Protein AF-A0A961FP53-F1 (afdb_monomer)

Solvent-accessible surface area (backbone atoms only — not comparable to full-atom values): 5979 Å² total; per-residue (Å²): 139,85,91,67,57,73,69,57,52,49,57,68,43,88,42,53,66,44,16,29,72,71,54,65,39,71,59,45,51,49,55,35,59,78,66,69,62,80,73,82,67,78,48,57,61,40,15,55,75,72,70,46,78,36,66,48,77,75,31,43,65,48,63,78,70,67,71,88,73,85,79,67,81,73,91,85,77,79,87,71,80,82,77,81,79,79,84,83,85,133

Radius of gyration: 21.15 Å; Cα contacts (8 Å, |Δi|>4): 55; chains: 1; bounding box: 58×66×35 Å

Structure (mmCIF, N/CA/C/O backbone):
data_AF-A0A961FP53-F1
#
_entry.id   AF-A0A961FP53-F1
#
loop_
_atom_site.group_PDB
_atom_site.id
_atom_site.type_symbol
_atom_site.label_atom_id
_atom_site.label_alt_id
_atom_site.label_comp_id
_atom_site.label_asym_id
_atom_site.label_entity_id
_atom_site.label_seq_id
_atom_site.pdbx_PDB_ins_code
_atom_site.Cartn_x
_atom_site.Cartn_y
_atom_site.Cartn_z
_atom_site.occupancy
_atom_site.B_iso_or_equiv
_atom_site.auth_seq_id
_atom_site.auth_comp_id
_atom_site.auth_asym_id
_atom_site.auth_atom_id
_atom_site.pdbx_PDB_model_num
ATOM 1 N N . PRO A 1 1 ? -0.042 22.525 -0.873 1.00 76.81 1 PRO A N 1
ATOM 2 C CA . PRO A 1 1 ? 0.699 21.250 -0.699 1.00 76.81 1 PRO A CA 1
ATOM 3 C C . PRO A 1 1 ? 0.942 21.030 0.795 1.00 76.81 1 PRO A C 1
ATOM 5 O O . PRO A 1 1 ? 1.264 21.998 1.479 1.00 76.81 1 PRO A O 1
ATOM 8 N N . VAL A 1 2 ? 0.734 19.813 1.302 1.00 91.44 2 VAL A N 1
ATOM 9 C CA . VAL A 1 2 ? 1.007 19.474 2.709 1.00 91.44 2 VAL A CA 1
ATOM 10 C C . VAL A 1 2 ? 2.358 18.767 2.772 1.00 91.44 2 VAL A C 1
ATOM 12 O O . VAL A 1 2 ? 2.601 17.852 1.989 1.00 91.44 2 VAL A O 1
ATOM 15 N N . LEU A 1 3 ? 3.244 19.201 3.672 1.00 94.31 3 LEU A N 1
ATOM 16 C CA . LEU A 1 3 ? 4.524 18.536 3.908 1.00 94.31 3 LEU A CA 1
ATOM 17 C C . LEU A 1 3 ? 4.353 17.492 5.012 1.00 94.31 3 LEU A C 1
ATOM 19 O O . LEU A 1 3 ? 3.940 17.819 6.124 1.00 94.31 3 LEU A O 1
ATOM 23 N N . LEU A 1 4 ? 4.686 16.244 4.703 1.00 93.69 4 LEU A N 1
ATOM 24 C CA . LEU A 1 4 ? 4.606 15.119 5.627 1.00 93.69 4 LEU A CA 1
ATOM 25 C C . LEU A 1 4 ? 6.001 14.527 5.834 1.00 93.69 4 LEU A C 1
ATOM 27 O O . LEU A 1 4 ? 6.793 14.443 4.896 1.00 93.69 4 LEU A O 1
ATOM 31 N N . GLY A 1 5 ? 6.299 14.103 7.064 1.00 96.19 5 GLY A N 1
ATOM 32 C CA . GLY A 1 5 ? 7.503 13.319 7.347 1.00 96.19 5 GLY A CA 1
ATOM 33 C C . GLY A 1 5 ? 7.415 11.915 6.742 1.00 96.19 5 GLY A C 1
ATOM 34 O O . GLY A 1 5 ? 6.318 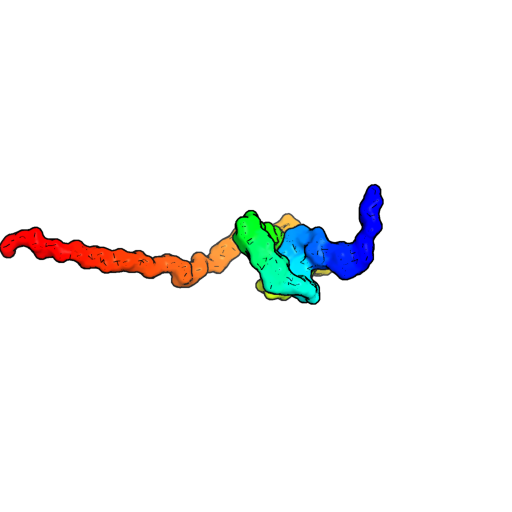11.425 6.473 1.00 96.19 5 GLY A O 1
ATOM 35 N N . ILE A 1 6 ? 8.559 11.239 6.583 1.00 95.31 6 ILE A N 1
ATOM 36 C CA . ILE A 1 6 ? 8.639 9.933 5.900 1.00 95.31 6 ILE A CA 1
ATOM 37 C C . ILE A 1 6 ? 7.705 8.876 6.502 1.00 95.31 6 ILE A C 1
ATOM 39 O O . ILE A 1 6 ? 7.054 8.143 5.762 1.00 95.31 6 ILE A O 1
ATOM 43 N N . THR A 1 7 ? 7.582 8.837 7.831 1.00 95.50 7 THR A N 1
ATOM 44 C CA . THR A 1 7 ? 6.721 7.884 8.541 1.00 95.50 7 THR A CA 1
ATOM 45 C C . THR A 1 7 ? 5.256 8.139 8.223 1.00 95.50 7 THR A C 1
ATOM 47 O O . THR A 1 7 ? 4.535 7.217 7.858 1.00 95.50 7 THR A O 1
ATOM 50 N N . LYS A 1 8 ? 4.823 9.404 8.288 1.00 93.69 8 LYS A N 1
ATOM 51 C CA . LYS A 1 8 ? 3.432 9.774 8.018 1.00 93.69 8 LYS A CA 1
ATOM 52 C C . LYS A 1 8 ? 3.078 9.569 6.545 1.00 93.69 8 LYS A C 1
ATOM 54 O O . LYS A 1 8 ? 2.064 8.953 6.251 1.00 93.69 8 LYS A O 1
ATOM 59 N N . ALA A 1 9 ? 3.961 9.974 5.633 1.00 93.56 9 ALA A N 1
ATOM 60 C CA . ALA A 1 9 ? 3.792 9.726 4.204 1.00 93.56 9 ALA A CA 1
ATOM 61 C C . ALA A 1 9 ? 3.717 8.221 3.868 1.00 93.56 9 ALA A C 1
ATOM 63 O O . ALA A 1 9 ? 2.965 7.829 2.983 1.00 93.56 9 ALA A O 1
ATOM 64 N N . SER A 1 10 ? 4.459 7.372 4.591 1.00 93.56 10 SER A N 1
ATOM 65 C CA . SER A 1 10 ? 4.447 5.912 4.391 1.00 93.56 10 SER A CA 1
ATOM 66 C C . SER A 1 10 ? 3.223 5.210 4.982 1.00 93.56 10 SER A C 1
ATOM 68 O O . SER A 1 10 ? 2.935 4.088 4.582 1.00 93.56 10 SER A O 1
ATOM 70 N N . LEU A 1 11 ? 2.519 5.828 5.933 1.00 93.88 11 LEU A N 1
ATOM 71 C CA . LEU A 1 11 ? 1.267 5.299 6.486 1.00 93.88 11 LEU A CA 1
ATOM 72 C C . LEU A 1 11 ? 0.039 5.788 5.706 1.00 93.88 11 LEU A C 1
ATOM 74 O O . LEU A 1 11 ? -0.970 5.093 5.672 1.00 93.88 11 LEU A O 1
ATOM 78 N N . GLU A 1 12 ? 0.127 6.947 5.049 1.00 92.00 12 GLU A N 1
ATOM 79 C CA . GLU A 1 12 ? -0.956 7.533 4.240 1.00 92.00 12 GLU A CA 1
ATOM 80 C C . GLU A 1 12 ? -1.000 7.015 2.784 1.00 92.00 12 GLU A C 1
ATOM 82 O O . GLU A 1 12 ? -1.683 7.592 1.940 1.00 92.00 12 GLU A O 1
ATOM 87 N N . THR A 1 13 ? -0.299 5.921 2.459 1.00 93.00 13 THR A N 1
ATOM 88 C CA . THR A 1 13 ? -0.387 5.300 1.122 1.00 93.00 13 THR A CA 1
ATOM 89 C C . THR A 1 13 ? -1.788 4.745 0.858 1.00 93.00 13 THR A C 1
ATOM 91 O O . THR A 1 13 ? -2.434 4.194 1.750 1.00 93.00 13 THR A O 1
ATOM 94 N N . GLU A 1 14 ? -2.240 4.817 -0.395 1.00 93.00 14 GLU A N 1
ATOM 95 C CA . GLU A 1 14 ? -3.539 4.269 -0.795 1.00 93.00 14 GLU A CA 1
ATOM 96 C C . GLU A 1 14 ? -3.616 2.745 -0.623 1.00 93.00 14 GLU A C 1
ATOM 98 O O . GLU A 1 14 ? -4.666 2.239 -0.222 1.00 93.00 14 GLU A O 1
ATOM 103 N N . SER A 1 15 ? -2.509 2.033 -0.851 1.00 96.62 15 SER A N 1
ATOM 104 C CA . SER A 1 15 ? -2.416 0.586 -0.653 1.00 96.62 15 SER A CA 1
ATOM 105 C C . SER A 1 15 ? -2.362 0.266 0.840 1.00 96.62 15 SER A C 1
ATOM 107 O O . SER A 1 15 ? -1.388 0.598 1.529 1.00 96.62 15 SER A O 1
ATOM 109 N N . PHE A 1 16 ? -3.410 -0.385 1.357 1.00 97.38 16 PHE A N 1
ATOM 110 C CA . PHE A 1 16 ? -3.443 -0.793 2.763 1.00 97.38 16 PHE A CA 1
ATOM 111 C C . PHE A 1 16 ? -2.484 -1.957 3.019 1.00 97.38 16 PHE A C 1
ATOM 113 O O . PHE A 1 16 ? -1.946 -2.053 4.118 1.00 97.38 16 PHE A O 1
ATOM 120 N N . ILE A 1 17 ? -2.21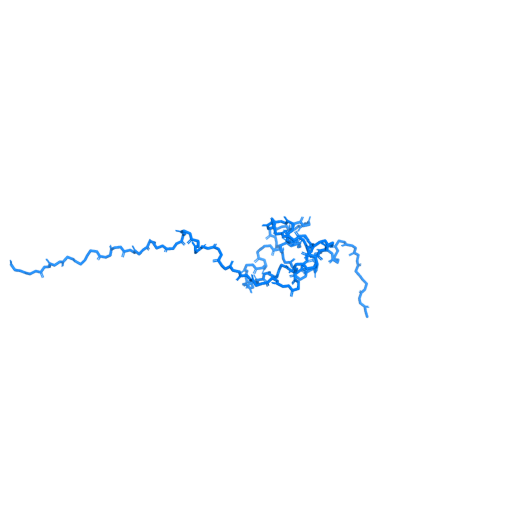7 -2.796 2.010 1.00 97.06 17 ILE A N 1
ATOM 121 C CA . ILE A 1 17 ? -1.222 -3.873 2.091 1.00 97.06 17 ILE A CA 1
ATOM 122 C C . ILE A 1 17 ? 0.168 -3.260 2.296 1.00 97.06 17 ILE A C 1
ATOM 124 O O . ILE A 1 17 ? 0.906 -3.656 3.199 1.00 97.06 17 ILE A O 1
ATOM 128 N N . SER A 1 18 ? 0.499 -2.236 1.505 1.00 96.62 18 SER A N 1
ATOM 129 C CA . SER A 1 18 ? 1.776 -1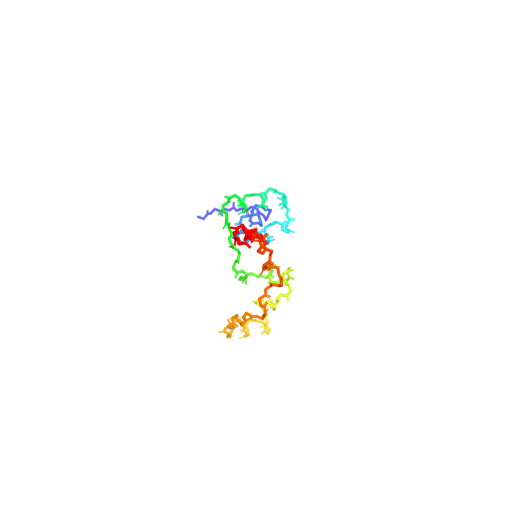.524 1.607 1.00 96.62 18 SER A CA 1
ATOM 130 C C . SER A 1 18 ? 1.904 -0.718 2.903 1.00 96.62 18 SER A C 1
ATOM 132 O O . SER A 1 18 ? 2.995 -0.653 3.472 1.00 96.62 18 SER A O 1
ATOM 134 N N . ALA A 1 19 ? 0.814 -0.100 3.374 1.00 96.81 19 ALA A N 1
ATOM 135 C CA . ALA A 1 19 ? 0.798 0.641 4.635 1.00 96.81 19 ALA A CA 1
ATOM 136 C C . ALA A 1 19 ? 0.952 -0.301 5.844 1.00 96.81 19 ALA A C 1
ATOM 138 O O . ALA A 1 19 ? 1.791 -0.057 6.712 1.00 96.81 19 ALA A O 1
ATOM 139 N N . ALA A 1 20 ? 0.215 -1.417 5.869 1.00 97.38 20 ALA A N 1
ATOM 140 C CA . ALA A 1 20 ? 0.239 -2.390 6.963 1.00 97.38 20 ALA A CA 1
ATOM 141 C C . ALA A 1 20 ? 1.589 -3.115 7.092 1.00 97.38 20 ALA A C 1
ATOM 143 O O . ALA A 1 2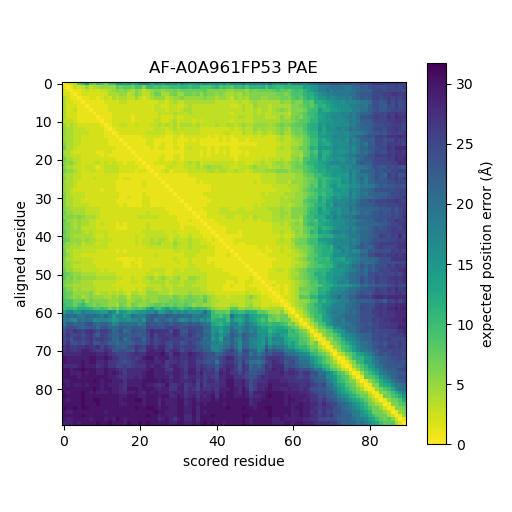0 ? 1.960 -3.528 8.193 1.00 97.38 20 ALA A O 1
ATOM 144 N N . SER A 1 21 ? 2.332 -3.258 5.988 1.00 97.31 21 SER A N 1
ATOM 145 C CA . SER A 1 21 ? 3.670 -3.860 5.980 1.00 97.31 21 SER A CA 1
ATOM 146 C C . SER A 1 21 ? 4.768 -2.920 6.487 1.00 97.31 21 SER A C 1
ATOM 148 O O . SER A 1 21 ? 5.915 -3.345 6.619 1.00 97.31 21 SER A O 1
ATOM 150 N N . PHE A 1 22 ? 4.472 -1.631 6.676 1.00 95.69 22 PHE A N 1
ATOM 151 C CA . PHE A 1 22 ? 5.432 -0.669 7.203 1.00 95.69 22 PHE A CA 1
ATOM 152 C C . PHE A 1 22 ? 5.400 -0.667 8.732 1.00 95.69 22 PHE A C 1
ATOM 154 O O . PHE A 1 22 ? 6.386 -1.062 9.351 1.00 95.69 22 PHE A O 1
ATOM 161 N N . GLN A 1 23 ? 4.283 -0.229 9.323 1.00 94.94 23 GLN A N 1
ATOM 162 C CA . GLN A 1 23 ? 4.039 -0.144 10.771 1.00 94.94 23 GLN A CA 1
ATOM 163 C C . GLN A 1 23 ? 2.521 -0.206 11.055 1.00 94.94 23 GLN A C 1
ATOM 165 O O . GLN A 1 23 ? 1.720 -0.259 10.124 1.00 94.94 23 GLN A O 1
ATOM 170 N N . ASP A 1 24 ? 2.120 -0.191 12.335 1.00 96.19 24 ASP A N 1
ATOM 171 C CA . ASP A 1 24 ? 0.713 -0.126 12.782 1.00 96.19 24 ASP A CA 1
ATOM 172 C C . ASP A 1 24 ? -0.218 -1.212 12.196 1.00 96.19 24 ASP A C 1
ATOM 174 O O . ASP A 1 24 ? -1.417 -0.990 12.016 1.00 96.19 24 ASP A O 1
ATOM 178 N N . THR A 1 25 ? 0.310 -2.407 11.917 1.00 97.69 25 THR A N 1
ATOM 179 C CA . THR A 1 25 ? -0.358 -3.457 11.127 1.00 97.69 25 THR A CA 1
ATOM 180 C C . THR A 1 25 ? -1.792 -3.756 11.581 1.00 97.69 25 THR A C 1
ATOM 182 O O . THR A 1 25 ? -2.708 -3.734 10.762 1.00 97.69 25 THR A O 1
ATOM 185 N N . THR A 1 26 ? -2.025 -3.970 12.882 1.00 98.06 26 THR A N 1
ATOM 186 C CA . THR A 1 26 ? -3.369 -4.262 13.416 1.00 98.06 26 THR A CA 1
ATOM 187 C C . THR A 1 26 ? -4.350 -3.120 13.166 1.00 98.06 26 THR A C 1
ATOM 189 O O . THR A 1 26 ? -5.491 -3.364 12.779 1.00 98.06 26 THR A O 1
ATOM 192 N N . ARG A 1 27 ? -3.913 -1.870 13.357 1.00 97.25 27 ARG A N 1
ATOM 193 C CA . ARG A 1 27 ? -4.752 -0.686 13.145 1.00 97.25 27 ARG A CA 1
ATOM 194 C C . ARG A 1 27 ? -5.110 -0.544 11.666 1.00 97.25 27 ARG A C 1
ATOM 196 O O . ARG A 1 27 ? -6.289 -0.449 11.342 1.00 97.25 27 ARG A O 1
ATOM 203 N N . VAL A 1 28 ? -4.110 -0.613 10.784 1.00 97.69 28 VAL A N 1
ATOM 204 C CA . VAL A 1 28 ? -4.297 -0.456 9.332 1.00 97.69 28 VAL A CA 1
ATOM 205 C C . VAL A 1 28 ? -5.216 -1.541 8.762 1.00 97.69 28 VAL A C 1
ATOM 207 O O . VAL A 1 28 ? -6.129 -1.227 8.001 1.00 97.69 28 VAL A O 1
ATOM 210 N N . LEU A 1 29 ? -5.026 -2.808 9.149 1.00 98.00 29 LEU A N 1
ATOM 211 C CA . LEU A 1 29 ? -5.878 -3.905 8.677 1.00 98.00 29 LEU A CA 1
ATOM 212 C C . LEU A 1 29 ? -7.309 -3.803 9.217 1.00 98.00 29 LEU A C 1
ATOM 214 O O . LEU A 1 29 ? -8.253 -4.088 8.484 1.00 98.00 29 LEU A O 1
ATOM 218 N N . THR A 1 30 ? -7.481 -3.360 10.466 1.00 98.19 30 THR A N 1
ATOM 219 C CA . THR A 1 30 ? -8.814 -3.159 11.054 1.00 98.19 30 THR A CA 1
ATOM 220 C C . THR A 1 30 ? -9.576 -2.062 10.314 1.00 98.19 30 THR A C 1
ATOM 222 O O . THR A 1 30 ? -10.717 -2.279 9.919 1.00 98.19 30 THR A O 1
ATOM 225 N N . GLU A 1 31 ? -8.948 -0.908 10.076 1.00 97.19 31 GLU A N 1
ATOM 226 C CA . GLU A 1 31 ? -9.552 0.205 9.327 1.00 97.19 31 GLU A CA 1
ATOM 227 C C . GLU A 1 31 ? -9.896 -0.194 7.882 1.00 97.19 31 GLU A C 1
ATOM 229 O O . GLU A 1 31 ? -10.970 0.132 7.380 1.00 97.19 31 GLU A O 1
ATOM 234 N N . ALA A 1 32 ? -9.016 -0.937 7.204 1.00 97.50 32 ALA A N 1
ATOM 235 C CA . ALA A 1 32 ? -9.288 -1.423 5.853 1.00 97.50 32 ALA A CA 1
ATOM 236 C C . ALA A 1 32 ? -10.471 -2.406 5.819 1.00 97.50 32 ALA A C 1
ATOM 238 O O . ALA A 1 32 ? -11.319 -2.309 4.929 1.00 97.50 32 ALA A O 1
ATOM 239 N N . ALA A 1 33 ? -10.556 -3.316 6.796 1.00 97.81 33 ALA A N 1
ATOM 240 C CA . ALA A 1 33 ? -11.631 -4.299 6.892 1.00 97.81 33 ALA A CA 1
ATOM 241 C C . ALA A 1 33 ? -12.991 -3.653 7.198 1.00 97.81 33 ALA A C 1
ATOM 243 O O . ALA A 1 33 ? -13.987 -4.013 6.572 1.00 97.81 33 ALA A O 1
ATOM 244 N N . THR A 1 34 ? -13.049 -2.675 8.110 1.00 98.12 34 THR A N 1
ATOM 245 C CA . THR A 1 34 ? -14.303 -1.975 8.444 1.00 98.12 34 THR A CA 1
ATOM 246 C C . THR A 1 34 ? -14.825 -1.120 7.293 1.00 98.12 34 THR A C 1
ATOM 248 O O . THR A 1 34 ? -16.035 -0.949 7.163 1.00 98.12 34 THR A O 1
ATOM 251 N N . LEU A 1 35 ? -13.933 -0.620 6.435 1.00 97.38 35 LEU A N 1
ATOM 252 C CA . LEU A 1 35 ? -14.275 0.151 5.238 1.00 97.38 35 LEU A CA 1
ATOM 253 C C . LEU A 1 35 ? -14.460 -0.713 3.980 1.00 97.38 35 LEU A C 1
ATOM 255 O O . LEU A 1 35 ? -14.690 -0.157 2.907 1.00 97.38 35 LEU A O 1
ATOM 259 N N . ALA A 1 36 ? -14.337 -2.043 4.085 1.00 97.00 36 ALA A N 1
ATOM 260 C CA . ALA A 1 36 ? -14.351 -2.975 2.951 1.00 97.00 36 ALA A CA 1
ATOM 261 C C . ALA A 1 36 ? -13.399 -2.551 1.808 1.00 97.00 36 ALA A C 1
ATOM 263 O O . ALA A 1 36 ? -13.720 -2.646 0.620 1.00 97.00 36 ALA A O 1
ATOM 264 N N . LYS A 1 37 ? -12.218 -2.040 2.171 1.00 96.62 37 LYS A N 1
ATOM 265 C CA . LYS A 1 37 ? -11.244 -1.498 1.221 1.00 96.62 37 LYS A CA 1
ATOM 266 C C . LYS A 1 37 ? -10.631 -2.621 0.380 1.00 96.62 37 LYS A C 1
ATOM 268 O O . LYS A 1 37 ? -10.253 -3.663 0.904 1.00 96.62 37 LYS A O 1
ATOM 273 N N . SER A 1 38 ? -10.497 -2.382 -0.923 1.00 95.69 38 SER A N 1
ATOM 274 C CA . SER A 1 38 ? -9.817 -3.284 -1.862 1.00 95.69 38 SER A CA 1
ATOM 275 C C . SER A 1 38 ? -8.520 -2.648 -2.351 1.00 95.69 38 SER A C 1
ATOM 277 O O . SER A 1 38 ? -8.499 -1.447 -2.624 1.00 95.69 38 SER A O 1
ATOM 279 N N . ASP A 1 39 ? -7.450 -3.439 -2.442 1.00 95.75 39 ASP A N 1
ATOM 280 C CA . ASP A 1 39 ? -6.159 -2.972 -2.951 1.00 95.75 39 ASP A CA 1
ATOM 281 C C . ASP A 1 39 ? -6.012 -3.302 -4.437 1.00 95.75 39 ASP A C 1
ATOM 283 O O . ASP A 1 39 ? -6.384 -4.391 -4.874 1.00 95.75 39 ASP A O 1
ATOM 287 N N . LEU A 1 40 ? -5.498 -2.352 -5.217 1.00 93.19 40 LEU A N 1
ATOM 288 C CA . LEU A 1 40 ? -5.446 -2.462 -6.678 1.00 93.19 40 LEU A CA 1
ATOM 289 C C . LEU A 1 40 ? -4.094 -2.953 -7.208 1.00 93.19 40 LEU A C 1
ATOM 291 O O . LEU A 1 40 ? -3.948 -3.045 -8.427 1.00 93.19 40 LEU A O 1
ATOM 295 N N . LEU A 1 41 ? -3.116 -3.258 -6.347 1.00 91.94 41 LEU A N 1
ATOM 296 C CA . LEU A 1 41 ? -1.841 -3.868 -6.748 1.00 91.94 41 LEU A CA 1
ATOM 297 C C . LEU A 1 41 ? -1.097 -3.045 -7.815 1.00 91.94 41 LEU A C 1
ATOM 299 O O . LEU A 1 41 ? -0.516 -3.587 -8.753 1.00 91.94 41 LEU A O 1
ATOM 303 N N . ARG A 1 42 ? -1.100 -1.713 -7.698 1.00 90.00 42 ARG A N 1
ATOM 304 C CA . ARG A 1 42 ? -0.448 -0.798 -8.662 1.00 90.00 42 ARG A CA 1
ATOM 305 C C . ARG A 1 42 ? 0.983 -0.429 -8.277 1.00 90.00 42 ARG A C 1
ATOM 307 O O . ARG A 1 42 ? 1.763 0.006 -9.121 1.00 90.00 42 ARG A O 1
ATOM 314 N N . GLY A 1 43 ? 1.316 -0.557 -7.003 1.00 91.06 43 GLY A N 1
ATOM 315 C CA . GLY A 1 43 ? 2.562 -0.160 -6.378 1.00 91.06 43 GLY A CA 1
ATOM 316 C C . GLY A 1 43 ? 3.568 -1.298 -6.251 1.00 91.06 43 GLY A C 1
ATOM 317 O O . GLY A 1 43 ? 3.284 -2.476 -6.450 1.00 91.06 43 GLY A O 1
ATOM 318 N N . PHE A 1 44 ? 4.796 -0.930 -5.899 1.00 93.94 44 PHE A N 1
ATOM 319 C CA . PHE A 1 44 ? 5.902 -1.877 -5.800 1.00 93.94 44 PHE A CA 1
ATOM 320 C C . PHE A 1 44 ? 5.744 -2.857 -4.629 1.00 93.94 44 PHE A C 1
ATOM 322 O O . PHE A 1 44 ? 5.841 -4.064 -4.82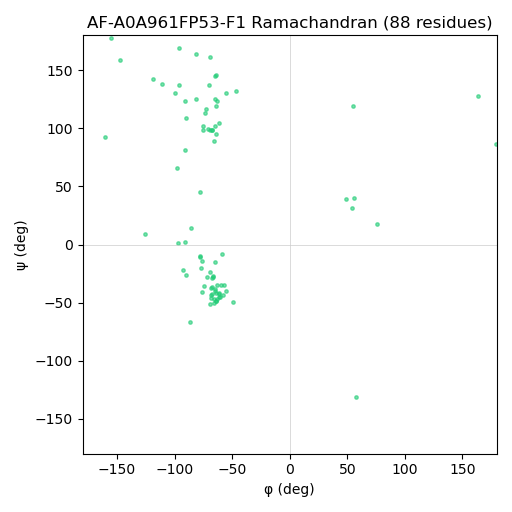5 1.00 93.94 44 PHE A O 1
ATOM 329 N N . LYS A 1 45 ? 5.494 -2.352 -3.412 1.00 95.38 45 LYS A N 1
ATOM 330 C CA . LYS A 1 45 ? 5.502 -3.171 -2.186 1.00 95.38 45 LYS A CA 1
ATOM 331 C C . LYS A 1 45 ? 4.408 -4.231 -2.182 1.00 95.38 45 LYS A C 1
ATOM 333 O O . LYS A 1 45 ? 4.692 -5.391 -1.925 1.00 95.38 45 LYS A O 1
ATOM 338 N N . GLU A 1 46 ? 3.185 -3.837 -2.496 1.00 95.38 46 GLU A N 1
ATOM 339 C CA . GLU A 1 46 ? 2.054 -4.757 -2.572 1.00 95.38 46 GLU A CA 1
ATOM 340 C C . GLU A 1 46 ? 2.272 -5.894 -3.582 1.00 95.38 46 GLU A C 1
ATOM 342 O O . GLU A 1 46 ? 2.054 -7.048 -3.231 1.00 95.38 46 GLU A O 1
ATOM 347 N N . ASN A 1 47 ? 2.808 -5.620 -4.779 1.00 94.31 47 ASN A N 1
ATOM 348 C CA . ASN A 1 47 ? 3.117 -6.682 -5.744 1.00 94.31 47 ASN A CA 1
ATOM 349 C C . ASN A 1 47 ? 4.213 -7.630 -5.240 1.00 94.31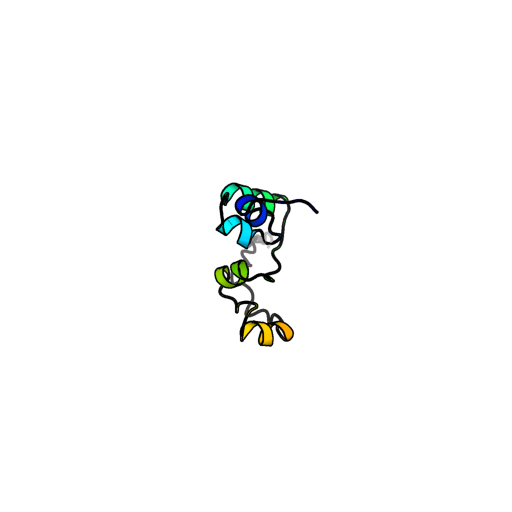 47 ASN A C 1
ATOM 351 O O . ASN A 1 47 ? 4.090 -8.838 -5.419 1.00 94.31 47 ASN A O 1
ATOM 355 N N . VAL A 1 48 ? 5.243 -7.110 -4.559 1.00 96.38 48 VAL A N 1
ATOM 356 C CA . VAL A 1 48 ? 6.267 -7.957 -3.920 1.00 96.38 48 VAL A CA 1
ATOM 357 C C . VAL A 1 48 ? 5.642 -8.870 -2.863 1.00 96.38 48 VAL A C 1
ATOM 359 O O . VAL A 1 48 ? 5.947 -10.057 -2.835 1.00 96.38 48 VAL A O 1
ATOM 362 N N . ILE A 1 49 ? 4.764 -8.336 -2.011 1.00 95.62 49 ILE A N 1
ATOM 363 C CA . ILE A 1 49 ? 4.111 -9.093 -0.932 1.00 95.62 49 ILE A CA 1
ATOM 364 C C . ILE A 1 49 ? 3.204 -10.193 -1.498 1.00 95.62 49 ILE A C 1
ATOM 366 O O . ILE A 1 49 ? 3.199 -11.303 -0.974 1.00 95.62 49 ILE A O 1
ATOM 370 N N . MET A 1 50 ? 2.479 -9.904 -2.582 1.00 94.69 50 MET A N 1
ATOM 371 C CA . MET A 1 50 ? 1.595 -10.868 -3.248 1.00 94.69 50 MET A CA 1
ATOM 372 C C . MET A 1 50 ? 2.344 -11.883 -4.127 1.00 94.69 50 MET A C 1
ATOM 374 O O . MET A 1 50 ? 1.739 -12.844 -4.593 1.00 94.69 50 MET A O 1
ATOM 378 N N . GLY A 1 51 ? 3.645 -11.690 -4.373 1.00 92.94 51 GLY A N 1
ATOM 379 C CA . GLY A 1 51 ? 4.431 -12.535 -5.279 1.00 92.94 51 GLY A CA 1
ATOM 380 C C . GLY A 1 51 ? 4.161 -12.275 -6.767 1.00 92.94 51 GLY A C 1
ATOM 381 O O . GLY A 1 51 ? 4.497 -13.103 -7.611 1.00 92.94 51 GLY A O 1
ATOM 382 N N . HIS A 1 52 ? 3.560 -11.133 -7.098 1.00 89.44 52 HIS A N 1
ATOM 383 C CA . HIS A 1 52 ? 3.325 -10.698 -8.471 1.00 89.44 52 HIS A CA 1
ATOM 384 C C . HIS A 1 52 ? 4.574 -10.051 -9.076 1.00 89.44 52 HIS A C 1
ATOM 386 O O . HIS A 1 52 ? 5.500 -9.616 -8.383 1.00 89.44 52 HIS A O 1
ATOM 392 N N . LEU A 1 53 ? 4.583 -9.930 -10.404 1.00 90.44 53 LEU A N 1
ATOM 393 C CA . LEU A 1 53 ? 5.623 -9.184 -11.096 1.00 90.44 53 LEU A CA 1
ATOM 394 C C . LEU A 1 53 ? 5.544 -7.696 -10.713 1.00 90.44 53 LEU A C 1
ATOM 396 O O . LEU A 1 53 ? 4.505 -7.056 -10.850 1.00 90.44 53 LEU A O 1
ATOM 400 N N . ILE A 1 54 ? 6.655 -7.133 -10.238 1.00 92.25 54 ILE A N 1
ATOM 401 C CA . ILE A 1 54 ? 6.714 -5.730 -9.814 1.00 92.25 54 ILE A CA 1
ATOM 402 C C . ILE A 1 54 ? 6.466 -4.759 -10.984 1.00 92.25 54 ILE A C 1
ATOM 404 O O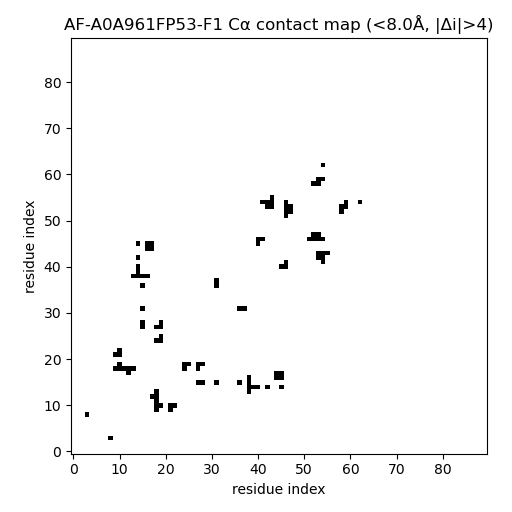 . ILE A 1 54 ? 6.937 -5.004 -12.095 1.00 92.25 54 ILE A O 1
ATOM 408 N N . PRO A 1 55 ? 5.823 -3.599 -10.758 1.00 90.12 55 PRO A N 1
ATOM 409 C CA . PRO A 1 55 ? 5.551 -2.592 -11.789 1.00 90.12 55 PRO A CA 1
ATOM 410 C C . PRO A 1 55 ? 6.796 -1.742 -12.121 1.00 90.12 55 PRO A C 1
ATOM 412 O O . PRO A 1 55 ? 6.737 -0.518 -12.196 1.00 90.12 55 PRO A O 1
ATOM 415 N N . ALA A 1 56 ? 7.955 -2.377 -12.283 1.00 89.44 56 ALA A N 1
ATOM 416 C CA . ALA A 1 56 ? 9.225 -1.730 -12.591 1.00 89.44 56 ALA A CA 1
ATOM 417 C C . ALA A 1 56 ? 10.103 -2.640 -13.462 1.00 89.44 56 ALA A C 1
ATOM 419 O O . ALA A 1 56 ? 9.920 -3.857 -13.498 1.00 89.44 56 ALA A O 1
ATOM 420 N N . GLY A 1 57 ? 11.067 -2.051 -14.176 1.00 89.81 57 GLY A N 1
ATOM 421 C CA . GLY A 1 57 ? 11.980 -2.797 -15.048 1.00 89.81 57 GLY A CA 1
ATOM 422 C C . GLY A 1 57 ? 11.238 -3.607 -16.116 1.00 89.81 57 GLY A C 1
ATOM 423 O O . GLY A 1 57 ? 10.334 -3.091 -16.776 1.00 89.81 57 GLY A O 1
ATOM 424 N N . SER A 1 58 ? 11.592 -4.886 -16.265 1.00 86.00 58 SER A N 1
ATOM 425 C CA . SER A 1 58 ? 10.908 -5.826 -17.165 1.00 86.00 58 SER A CA 1
ATOM 426 C C . SER A 1 58 ? 9.414 -5.947 -16.857 1.00 86.00 58 SER A C 1
ATOM 428 O O . SER A 1 58 ? 8.603 -6.024 -17.778 1.00 86.00 58 SER A O 1
ATOM 430 N N . GLY A 1 59 ? 9.029 -5.861 -15.582 1.00 83.19 59 GLY A N 1
ATOM 431 C CA . GLY A 1 59 ? 7.634 -5.922 -15.167 1.00 83.19 59 GLY A CA 1
ATOM 432 C C . GLY A 1 59 ? 6.782 -4.739 -15.612 1.00 83.19 59 GLY A C 1
ATOM 433 O O . GLY A 1 59 ? 5.604 -4.922 -15.899 1.00 83.19 59 GLY A O 1
ATOM 434 N N . ALA A 1 60 ? 7.368 -3.555 -15.820 1.00 81.81 60 ALA A N 1
ATOM 435 C CA . ALA A 1 60 ? 6.643 -2.397 -16.356 1.00 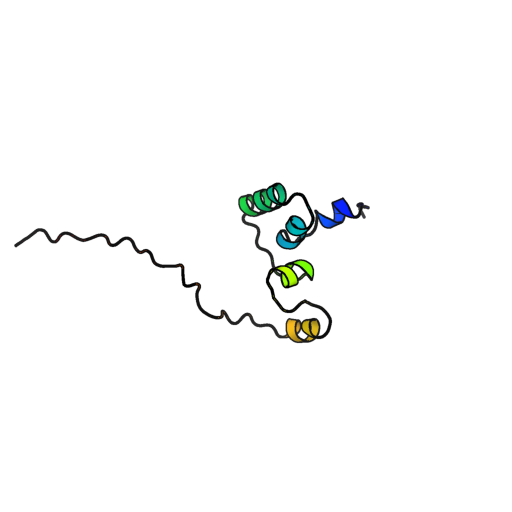81.81 60 ALA A CA 1
ATOM 436 C C . ALA A 1 60 ? 6.237 -2.562 -17.834 1.00 81.81 60 ALA A C 1
ATOM 438 O O . ALA A 1 60 ? 5.295 -1.917 -18.295 1.00 81.81 60 ALA A O 1
ATOM 439 N N . VAL A 1 61 ? 6.942 -3.411 -18.590 1.00 71.25 61 VAL A N 1
ATOM 440 C CA . VAL A 1 61 ? 6.598 -3.722 -19.986 1.00 71.25 61 VAL A CA 1
ATOM 441 C C . VAL A 1 61 ? 5.410 -4.680 -20.037 1.00 71.25 61 VAL A C 1
ATOM 443 O O . VAL A 1 61 ? 4.507 -4.476 -20.843 1.00 71.25 61 VAL A O 1
ATOM 446 N N . VAL A 1 62 ? 5.381 -5.672 -19.141 1.00 62.38 62 VAL A N 1
ATOM 447 C CA . VAL A 1 62 ? 4.306 -6.673 -19.067 1.00 62.38 62 VAL A CA 1
ATOM 448 C C . VAL A 1 62 ? 3.031 -6.078 -18.463 1.00 62.38 62 VAL A C 1
ATOM 450 O O . VAL A 1 62 ? 1.941 -6.377 -18.941 1.00 62.38 62 VAL A O 1
ATOM 453 N N . ASN A 1 63 ? 3.140 -5.162 -17.491 1.00 59.09 63 ASN A N 1
ATOM 454 C CA . ASN A 1 63 ? 1.973 -4.552 -16.837 1.00 59.09 63 ASN A CA 1
ATOM 455 C C . ASN A 1 63 ? 1.104 -3.689 -17.774 1.00 59.09 63 ASN A C 1
ATOM 457 O O . ASN A 1 63 ? -0.037 -3.387 -17.444 1.00 59.09 63 ASN A O 1
ATOM 461 N N . ARG A 1 64 ? 1.606 -3.308 -18.959 1.00 56.44 64 ARG A N 1
ATOM 462 C CA . ARG A 1 64 ? 0.794 -2.647 -20.000 1.00 56.44 64 ARG A CA 1
ATOM 463 C C . ARG A 1 64 ? -0.128 -3.614 -20.758 1.00 56.44 64 ARG A C 1
ATOM 465 O O . ARG A 1 64 ? -1.045 -3.155 -21.429 1.00 56.44 64 ARG A O 1
ATOM 472 N N . ASN A 1 65 ? 0.101 -4.922 -20.625 1.00 53.69 65 ASN A N 1
ATOM 473 C CA . ASN A 1 65 ? -0.600 -5.995 -21.331 1.00 53.69 65 ASN A CA 1
ATOM 474 C C . ASN A 1 65 ? -1.208 -7.048 -20.380 1.00 53.69 65 ASN A C 1
ATOM 476 O O . ASN A 1 65 ? -1.671 -8.083 -20.851 1.00 53.69 65 ASN A O 1
ATOM 480 N N . PHE A 1 66 ? -1.208 -6.819 -19.061 1.00 52.47 66 PHE A N 1
ATOM 481 C CA . PHE A 1 66 ? -1.735 -7.783 -18.093 1.00 52.47 66 PHE A CA 1
ATOM 482 C C . PHE A 1 66 ? -3.273 -7.778 -18.097 1.00 52.47 66 PHE A C 1
ATOM 484 O O . PHE A 1 66 ? -3.915 -6.934 -17.475 1.00 52.47 66 PHE A O 1
ATOM 491 N N . SER A 1 67 ? -3.874 -8.737 -18.799 1.00 52.47 67 SER A N 1
ATOM 492 C CA . SER A 1 67 ? -5.212 -9.236 -18.484 1.00 52.47 67 SER A CA 1
ATOM 493 C C . SER A 1 67 ? -5.077 -10.252 -17.355 1.00 52.47 67 SER A C 1
ATOM 495 O O . SER A 1 67 ? -4.306 -11.203 -17.476 1.00 52.47 67 SER A O 1
ATOM 497 N N . VAL A 1 68 ? -5.800 -10.054 -16.253 1.00 58.00 68 VAL A N 1
ATOM 498 C CA . VAL A 1 68 ? -5.902 -11.067 -15.198 1.00 58.00 68 VAL A CA 1
ATOM 499 C C . VAL A 1 68 ? -6.687 -12.241 -15.782 1.00 58.00 68 VAL A C 1
ATOM 501 O O . VAL A 1 68 ? -7.910 -12.182 -15.875 1.00 58.00 68 VAL A O 1
ATOM 504 N N . GLU A 1 69 ? -5.993 -13.282 -16.237 1.00 58.81 69 GLU A N 1
ATOM 505 C CA . GLU A 1 69 ? -6.618 -14.593 -16.386 1.00 58.81 69 GLU A CA 1
ATOM 506 C C . GLU A 1 69 ? -6.807 -15.155 -14.980 1.00 58.81 69 GLU A C 1
ATOM 508 O O . GLU A 1 69 ? -5.847 -15.347 -14.234 1.00 58.81 69 GLU A O 1
ATOM 513 N N . GLU A 1 70 ? -8.066 -15.350 -14.595 1.00 58.72 70 GLU A N 1
ATOM 514 C CA . GLU A 1 70 ? -8.445 -15.983 -13.338 1.00 58.72 70 GLU A CA 1
ATOM 515 C C . GLU A 1 70 ? -7.984 -17.448 -13.376 1.00 58.72 70 GLU A C 1
ATOM 517 O O . GLU A 1 70 ? -8.691 -18.337 -13.854 1.00 58.72 70 GLU A O 1
ATOM 522 N N . LEU A 1 71 ? -6.745 -17.691 -12.939 1.00 59.84 71 LEU A N 1
ATOM 523 C CA . LEU A 1 71 ? -6.196 -19.032 -12.787 1.00 59.84 71 LEU A CA 1
ATOM 524 C C . LEU A 1 71 ? -6.909 -19.716 -11.623 1.00 59.84 71 LEU A C 1
ATOM 526 O O . LEU A 1 71 ? -6.578 -19.489 -10.466 1.00 59.84 71 LEU A O 1
ATOM 530 N N . GLU A 1 72 ? -7.890 -20.532 -12.002 1.00 57.44 72 GLU A N 1
ATOM 531 C CA . GLU A 1 72 ? -8.639 -21.504 -11.209 1.00 57.44 72 GLU A CA 1
ATOM 532 C C . GLU A 1 72 ? -9.325 -20.962 -9.945 1.00 57.44 72 GLU A C 1
ATOM 534 O O . GLU A 1 72 ? -8.725 -20.483 -8.985 1.00 57.44 72 GLU A O 1
ATOM 539 N N . LYS A 1 73 ? -10.655 -21.108 -9.942 1.00 46.56 73 LYS A N 1
ATOM 540 C CA . LYS A 1 73 ? -11.537 -20.747 -8.830 1.00 46.56 73 LYS A CA 1
ATOM 541 C C . LYS A 1 73 ? -10.962 -21.281 -7.511 1.00 46.56 73 LYS A C 1
ATOM 543 O O . LYS A 1 73 ? -10.638 -22.471 -7.447 1.00 46.56 73 LYS A O 1
ATOM 548 N N . PRO A 1 74 ? -10.880 -20.459 -6.449 1.00 50.81 74 PRO A N 1
ATOM 549 C CA . PRO A 1 74 ? -10.376 -20.924 -5.169 1.00 50.81 74 PRO A CA 1
ATOM 550 C C . PRO A 1 74 ? -11.193 -22.139 -4.719 1.00 50.81 74 PRO A C 1
ATOM 552 O O . PRO A 1 74 ? -12.422 -22.102 -4.695 1.00 50.81 74 PRO A O 1
ATOM 555 N N . ILE A 1 75 ? -10.496 -23.212 -4.336 1.00 56.09 75 ILE A N 1
ATOM 556 C CA . ILE A 1 75 ? -11.057 -24.521 -3.935 1.00 56.09 75 ILE A CA 1
ATOM 557 C C . ILE A 1 75 ? -12.021 -24.396 -2.731 1.00 56.09 75 ILE A C 1
ATOM 559 O O . ILE A 1 75 ? -12.740 -25.327 -2.373 1.00 56.09 75 ILE A O 1
ATOM 563 N N . PHE A 1 76 ? -12.097 -23.223 -2.105 1.00 56.59 76 PHE A N 1
ATOM 564 C CA . PHE A 1 76 ? -12.929 -22.957 -0.946 1.00 56.59 76 PHE A CA 1
ATOM 565 C C . PHE A 1 76 ? -14.266 -22.288 -1.308 1.00 56.59 76 PHE A C 1
ATOM 567 O O . PHE A 1 76 ? -14.530 -21.155 -0.920 1.00 56.59 76 PHE A O 1
ATOM 574 N N . SER A 1 77 ? -15.146 -22.985 -2.029 1.00 55.91 77 SER A N 1
ATOM 575 C CA . SER A 1 77 ? -16.588 -22.699 -1.968 1.00 55.91 77 SER A CA 1
ATOM 576 C C . SER A 1 77 ? -17.413 -23.883 -2.463 1.00 55.91 77 SER A C 1
ATOM 578 O O . SER A 1 77 ? -17.662 -24.041 -3.654 1.00 55.91 77 SER A O 1
ATOM 580 N N . THR A 1 78 ? -17.804 -24.747 -1.526 1.00 40.59 78 THR A N 1
ATOM 581 C CA . THR A 1 78 ? -19.172 -25.281 -1.368 1.00 40.59 78 THR A CA 1
ATOM 582 C C . THR A 1 78 ? -19.173 -26.252 -0.187 1.00 40.59 78 THR A C 1
ATOM 584 O O . THR A 1 78 ? -19.043 -27.462 -0.330 1.00 40.59 78 THR A O 1
ATOM 587 N N . ARG A 1 79 ? -19.360 -25.729 1.028 1.00 50.56 79 ARG A N 1
ATOM 588 C CA . ARG A 1 79 ? -20.167 -26.474 1.999 1.00 50.56 79 ARG A CA 1
ATOM 589 C C . ARG A 1 79 ? -21.594 -25.992 1.816 1.00 50.56 79 ARG A C 1
ATOM 591 O O . ARG A 1 79 ? -22.047 -25.101 2.525 1.00 50.56 79 ARG A O 1
ATOM 598 N N . THR A 1 80 ? -22.274 -26.531 0.814 1.00 42.69 80 THR A N 1
ATOM 599 C CA . THR A 1 80 ? -23.735 -26.509 0.805 1.00 42.69 80 THR A CA 1
ATOM 600 C C . THR A 1 80 ? -24.170 -27.335 2.020 1.00 42.69 80 THR A C 1
ATOM 602 O O . THR A 1 80 ? -23.708 -28.473 2.143 1.00 42.69 80 THR A O 1
ATOM 605 N N . PRO A 1 81 ? -24.970 -26.809 2.963 1.00 43.66 81 PRO A N 1
ATOM 606 C CA . PRO A 1 81 ? -25.543 -27.658 3.993 1.00 43.66 81 PRO A CA 1
ATOM 607 C C . PRO A 1 81 ? -26.470 -28.650 3.288 1.00 43.66 81 PRO A C 1
ATOM 609 O O . PRO A 1 81 ? -27.400 -28.246 2.592 1.00 43.66 81 PRO A O 1
ATOM 612 N N . VAL A 1 82 ? -26.180 -29.944 3.416 1.00 52.41 82 VAL A N 1
ATOM 613 C CA . VAL A 1 82 ? -27.105 -30.997 2.998 1.00 52.41 82 VAL A CA 1
ATOM 614 C C . VAL A 1 82 ? -28.287 -30.913 3.957 1.00 52.41 82 VAL A C 1
ATOM 616 O O . VAL A 1 82 ? -28.202 -31.362 5.096 1.00 52.41 82 VAL A O 1
ATOM 619 N N . VAL A 1 83 ? -29.364 -30.257 3.534 1.00 50.66 83 VAL A N 1
ATOM 620 C CA . VAL A 1 83 ? -30.673 -30.476 4.143 1.00 50.66 83 VAL A CA 1
ATOM 621 C C . VAL A 1 83 ? -31.161 -31.821 3.618 1.00 50.66 83 VAL A C 1
ATOM 623 O O . VAL A 1 83 ? -31.548 -31.938 2.459 1.00 50.66 83 VAL A O 1
ATOM 626 N N . GLU A 1 84 ? -31.048 -32.860 4.447 1.00 46.16 84 GLU A N 1
ATOM 627 C CA . GLU A 1 84 ? -31.751 -34.123 4.227 1.00 46.16 84 GLU A CA 1
ATOM 628 C C . GLU A 1 84 ? -33.253 -33.834 4.267 1.00 46.16 84 GLU A C 1
ATOM 630 O O . GLU A 1 84 ? -33.836 -33.589 5.325 1.00 46.16 84 GLU A O 1
ATOM 635 N N . GLU A 1 85 ? -33.879 -33.826 3.095 1.00 46.44 85 GLU A N 1
ATOM 636 C CA . GLU A 1 85 ? -35.326 -33.891 2.982 1.00 46.44 85 GLU A CA 1
ATOM 637 C C . GLU A 1 85 ? -35.738 -35.314 3.380 1.00 46.44 85 GLU A C 1
ATOM 639 O O . GLU A 1 85 ? -35.587 -36.273 2.621 1.00 46.44 85 GLU A O 1
ATOM 644 N N . VAL A 1 86 ? -36.182 -35.473 4.628 1.00 50.78 86 VAL A N 1
ATOM 645 C CA . VAL A 1 86 ? -36.828 -36.701 5.090 1.00 50.78 86 VAL A CA 1
ATOM 646 C C . VAL A 1 86 ? -38.131 -36.829 4.310 1.00 50.78 86 VAL A C 1
ATOM 648 O O . VAL A 1 86 ? -39.114 -36.155 4.615 1.00 50.78 86 VAL A O 1
ATOM 651 N N . ALA A 1 87 ? -38.136 -37.697 3.301 1.00 44.41 87 ALA A N 1
ATOM 652 C CA . ALA A 1 87 ? -39.357 -38.167 2.671 1.00 44.41 87 ALA A CA 1
ATOM 653 C C . ALA A 1 87 ? -40.161 -38.964 3.710 1.00 44.41 87 ALA A C 1
ATOM 655 O O . ALA A 1 87 ? -39.922 -40.149 3.940 1.00 44.41 87 ALA A O 1
ATOM 656 N N . VAL A 1 88 ? -41.096 -38.289 4.374 1.00 51.03 88 VAL A N 1
ATOM 657 C CA . VAL A 1 88 ? -42.239 -38.934 5.013 1.00 51.03 88 VAL A CA 1
ATOM 658 C C . VAL A 1 88 ? -43.341 -38.966 3.963 1.00 51.03 88 VAL A C 1
ATOM 660 O O . VAL A 1 88 ? -43.847 -37.909 3.607 1.00 51.03 88 VAL A O 1
ATOM 663 N N . GLU A 1 89 ? -43.645 -40.157 3.441 1.00 41.38 89 GLU A N 1
ATOM 664 C CA . GLU A 1 89 ? -45.001 -40.704 3.227 1.00 41.38 89 GLU A CA 1
ATOM 665 C C . GLU A 1 89 ? -44.973 -41.893 2.249 1.00 41.38 89 GLU A C 1
ATOM 667 O O . GLU A 1 89 ? -44.447 -41.789 1.139 1.00 41.38 89 GLU A O 1
ATOM 672 N N . GLY A 1 90 ? -45.571 -43.015 2.676 1.00 44.91 90 GLY A N 1
ATOM 673 C CA . GLY A 1 90 ? -45.841 -44.204 1.864 1.00 44.91 90 GLY A CA 1
ATOM 674 C C . GLY A 1 90 ? -45.691 -45.510 2.623 1.00 44.91 90 GLY A C 1
ATOM 675 O O . GLY A 1 90 ? -44.794 -46.284 2.232 1.00 44.91 90 GLY A O 1
#

Foldseek 3Di:
DDDDDPLVVQCPDLALQSNLVPDPVVVSVVVCVVVVHDGDLQAAPSCVVVVHQGCDDVNVVCVVVDDPPPPDDPPPDDPPPPPPPPDDDD

Sequence (90 aa):
PVLLGITKASLETESFISAASFQDTTRVLTEAATLAKSDLLRGFKENVIMGHLIPAGSGAVVNRNFSVEELEKPIFSTRTPVVEEVAVEG

Secondary structure (DSSP, 8-state):
-----HHHHHHS-S-HHHHHTTS-HHHHHHHHHHTT------SHHHHHHHTPPPSSTHHHHHTTS------S--S---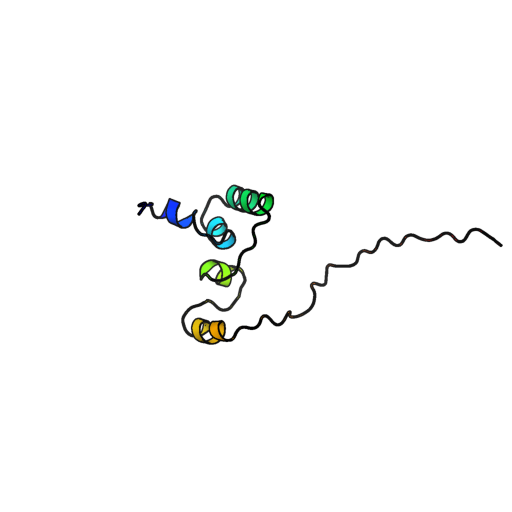------------

pLDDT: mean 80.13, std 20.28, range [40.59, 98.19]

Mean predicted aligned error: 12.63 Å

Nearest PDB structures (foldseek):
  8xzv-assembly1_D  TM=9.720E-01  e=2.517E-05  Spinacia oleracea
  8r5o-assembly1_E  TM=8.337E-01  e=2.205E-05  Sinapis alba
  1ynn-assembly1_J  TM=8.033E-01  e=2.689E-05  Thermus aquaticus
  8rdj-assembly1_E  TM=8.317E-01  e=6.364E-05  Sinapis alba
  8rbo-assembly1_C  TM=7.732E-01  e=7.387E-04  Pyrococcus furiosus DSM 3638